Protein AF-A0A933WJ13-F1 (afdb_monomer)

Radius of gyration: 14.74 Å; Cα contacts (8 Å, |Δi|>4): 122; chains: 1; bounding box: 34×35×44 Å

Structure (mmCIF, N/CA/C/O backbone):
data_AF-A0A933WJ13-F1
#
_entry.id   AF-A0A933WJ13-F1
#
loop_
_atom_site.group_PDB
_atom_site.id
_atom_site.type_symbol
_atom_site.label_atom_id
_atom_site.label_alt_id
_atom_site.label_comp_id
_atom_site.label_asym_id
_atom_site.label_entity_id
_atom_site.label_seq_id
_atom_site.pdbx_PDB_ins_code
_atom_site.Cartn_x
_atom_site.Cartn_y
_atom_site.Cartn_z
_atom_site.occupancy
_atom_site.B_iso_or_equiv
_atom_site.auth_seq_id
_atom_site.auth_comp_id
_atom_site.auth_asym_id
_atom_site.auth_atom_id
_atom_site.pdbx_PDB_model_num
ATOM 1 N N 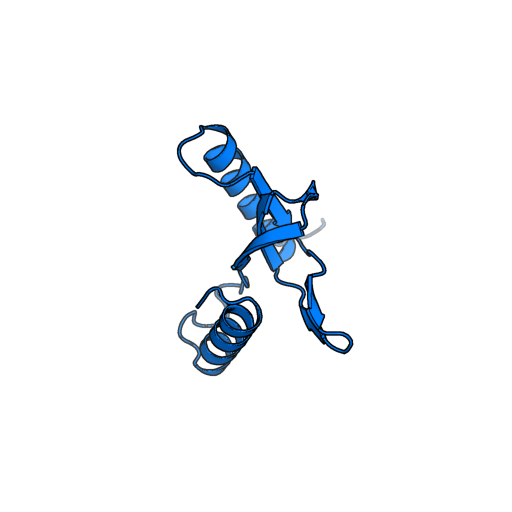. MET A 1 1 ? 8.595 21.247 -27.422 1.00 49.38 1 MET A N 1
ATOM 2 C CA . MET A 1 1 ? 7.440 20.596 -26.769 1.00 49.38 1 MET A CA 1
ATOM 3 C C . MET A 1 1 ? 7.985 19.646 -25.727 1.00 49.38 1 MET A C 1
ATOM 5 O O . MET A 1 1 ? 9.002 19.019 -25.996 1.00 49.38 1 MET A O 1
ATOM 9 N N . SER A 1 2 ? 7.370 19.595 -24.553 1.00 58.12 2 SER A N 1
ATOM 10 C CA . SER A 1 2 ? 7.754 18.668 -23.489 1.00 58.12 2 SER A CA 1
ATOM 11 C C . SER A 1 2 ? 7.231 17.272 -23.827 1.00 58.12 2 SER A C 1
ATOM 13 O O . SER A 1 2 ? 6.059 17.140 -24.168 1.00 58.12 2 SER A O 1
ATOM 15 N N . ASP A 1 3 ? 8.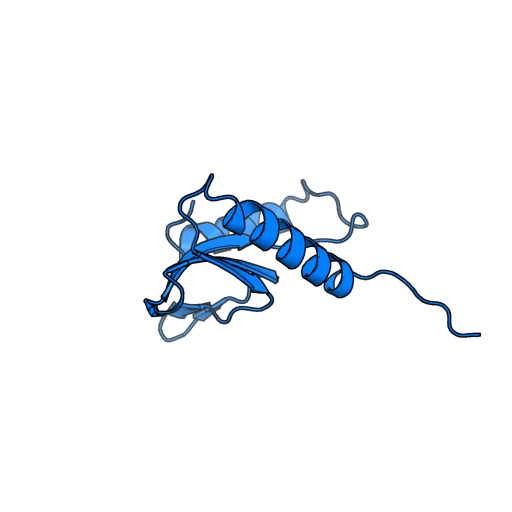084 16.255 -23.745 1.00 70.00 3 ASP A N 1
ATOM 16 C CA . ASP A 1 3 ? 7.677 14.851 -23.850 1.00 70.00 3 ASP A CA 1
ATOM 17 C C . ASP A 1 3 ? 7.191 14.384 -22.467 1.00 70.00 3 ASP A C 1
ATOM 19 O O . ASP A 1 3 ? 7.954 14.421 -21.499 1.00 70.00 3 ASP A O 1
ATOM 23 N N . VAL A 1 4 ? 5.909 14.029 -22.347 1.00 71.50 4 VAL A N 1
ATOM 24 C CA . VAL A 1 4 ? 5.309 13.555 -21.090 1.00 71.50 4 VAL A CA 1
ATOM 25 C C . VAL A 1 4 ? 5.328 12.034 -21.109 1.00 71.50 4 VAL A C 1
ATOM 27 O O . VAL A 1 4 ? 4.628 11.411 -21.905 1.00 71.50 4 VAL A O 1
ATOM 30 N N . LYS A 1 5 ? 6.129 11.434 -20.225 1.00 75.19 5 LYS A N 1
ATOM 31 C CA . LYS A 1 5 ? 6.232 9.979 -20.084 1.00 75.19 5 LYS A CA 1
ATOM 32 C C . LYS A 1 5 ? 5.629 9.522 -18.768 1.00 75.19 5 LYS A C 1
ATOM 34 O O . LYS A 1 5 ? 6.029 10.011 -17.710 1.00 75.19 5 LYS A O 1
ATOM 39 N N . ALA A 1 6 ? 4.748 8.529 -18.859 1.00 77.19 6 ALA A N 1
ATOM 40 C CA . ALA A 1 6 ? 4.248 7.823 -17.694 1.00 77.19 6 ALA A CA 1
ATOM 41 C C . ALA A 1 6 ? 5.398 7.132 -16.953 1.00 77.19 6 ALA A C 1
ATOM 43 O O . ALA A 1 6 ? 6.293 6.546 -17.567 1.00 77.19 6 ALA A O 1
ATOM 44 N N . ASN A 1 7 ? 5.376 7.215 -15.626 1.00 84.69 7 ASN A N 1
ATOM 45 C CA . ASN A 1 7 ? 6.368 6.597 -14.752 1.00 84.69 7 ASN A CA 1
ATOM 46 C C . ASN A 1 7 ? 5.688 5.864 -13.586 1.00 84.69 7 ASN A C 1
ATOM 48 O O . ASN A 1 7 ? 4.478 5.964 -13.383 1.00 84.69 7 ASN A O 1
ATOM 52 N N . GLU A 1 8 ? 6.480 5.129 -12.807 1.00 85.00 8 GLU A N 1
ATOM 53 C CA . GLU A 1 8 ? 5.990 4.330 -11.678 1.00 85.00 8 GLU A CA 1
ATOM 54 C C . GLU A 1 8 ? 5.241 5.171 -10.634 1.00 85.00 8 GLU A C 1
ATOM 56 O O . GLU A 1 8 ? 4.237 4.723 -10.089 1.00 85.00 8 GLU A O 1
ATOM 61 N N . ARG A 1 9 ? 5.656 6.427 -10.418 1.00 88.75 9 ARG A N 1
ATOM 62 C CA . ARG A 1 9 ? 5.025 7.341 -9.456 1.00 88.75 9 ARG A CA 1
ATOM 63 C C . ARG A 1 9 ? 3.651 7.816 -9.924 1.00 88.75 9 ARG A C 1
ATOM 65 O O . ARG A 1 9 ? 2.735 7.929 -9.113 1.00 88.75 9 ARG A O 1
ATOM 72 N N . GLU A 1 10 ? 3.500 8.081 -11.219 1.00 89.56 10 GLU A N 1
ATOM 73 C CA . GLU A 1 10 ? 2.200 8.400 -11.817 1.00 89.56 10 GLU A CA 1
ATOM 74 C C . GLU A 1 10 ? 1.248 7.203 -11.710 1.00 89.56 10 GLU A C 1
ATOM 76 O O . GLU A 1 10 ? 0.112 7.351 -11.256 1.00 89.56 10 GLU A O 1
ATOM 81 N N . PHE A 1 11 ? 1.739 6.000 -12.023 1.00 90.31 11 PHE A N 1
ATOM 82 C CA . PHE A 1 11 ? 0.958 4.774 -11.878 1.00 90.31 11 PHE A CA 1
ATOM 83 C C . PHE A 1 11 ? 0.564 4.499 -10.420 1.00 90.31 11 PHE A C 1
ATOM 85 O O . PHE A 1 11 ? -0.590 4.175 -10.148 1.00 90.31 11 PHE A O 1
ATOM 92 N N . MET A 1 12 ? 1.482 4.692 -9.471 1.00 93.75 12 MET A N 1
ATOM 93 C CA . MET A 1 12 ? 1.214 4.564 -8.038 1.00 93.75 12 MET A CA 1
ATOM 94 C C . MET A 1 12 ? 0.064 5.472 -7.593 1.00 93.75 12 MET A C 1
ATOM 96 O O . MET A 1 12 ? -0.854 5.015 -6.912 1.00 93.75 12 MET A O 1
ATOM 100 N N . GLY A 1 13 ? 0.079 6.744 -8.006 1.00 93.69 13 GLY A N 1
ATOM 101 C CA . GLY A 1 13 ? -0.998 7.687 -7.697 1.00 93.69 13 GLY A CA 1
ATOM 102 C C . GLY A 1 13 ? -2.348 7.222 -8.246 1.00 93.69 13 GLY A C 1
ATOM 103 O O . GLY A 1 13 ? -3.354 7.236 -7.532 1.00 93.69 13 GLY A O 1
ATOM 104 N N . GLN A 1 14 ? -2.357 6.730 -9.486 1.00 94.50 14 GLN A N 1
ATOM 105 C CA . GLN A 1 14 ? -3.561 6.195 -10.112 1.00 94.50 14 GLN A CA 1
ATOM 106 C C . GLN A 1 14 ? -4.086 4.941 -9.390 1.00 94.50 14 GLN A C 1
ATOM 108 O O . GLN A 1 14 ? -5.286 4.839 -9.124 1.00 94.50 14 GLN A O 1
ATOM 113 N N . ALA A 1 15 ? -3.198 4.020 -9.015 1.00 95.00 15 ALA A N 1
ATOM 114 C CA . ALA A 1 15 ? -3.542 2.803 -8.287 1.00 95.00 15 ALA A CA 1
ATOM 115 C C . ALA A 1 15 ? -4.124 3.104 -6.896 1.00 95.00 15 ALA A C 1
ATOM 117 O O . ALA A 1 15 ? -5.151 2.535 -6.526 1.00 95.00 15 ALA A O 1
ATOM 118 N N . VAL A 1 16 ? -3.537 4.048 -6.150 1.00 97.06 16 VAL A N 1
ATOM 119 C CA . VAL A 1 16 ? -4.087 4.512 -4.862 1.00 97.06 16 VAL A CA 1
ATOM 120 C C . VAL A 1 16 ? -5.490 5.093 -5.036 1.00 97.06 16 VAL A C 1
ATOM 122 O O . VAL A 1 16 ? -6.369 4.821 -4.215 1.00 97.06 16 VAL A O 1
ATOM 125 N N . SER A 1 17 ? -5.728 5.866 -6.100 1.00 97.38 17 SER A N 1
ATOM 126 C CA . SER A 1 17 ? -7.061 6.410 -6.380 1.00 97.38 17 SER A CA 1
ATOM 127 C C . SER A 1 17 ? -8.086 5.301 -6.623 1.00 97.38 17 SER A C 1
ATOM 129 O O . SER A 1 17 ? -9.170 5.343 -6.046 1.00 97.38 17 SER A O 1
ATOM 131 N N . TRP A 1 18 ? -7.752 4.298 -7.439 1.00 96.81 18 TRP A N 1
ATOM 132 C CA . TRP A 1 18 ? -8.653 3.175 -7.718 1.00 96.81 18 TRP A CA 1
ATOM 133 C C . TRP A 1 18 ? -8.929 2.321 -6.483 1.00 96.81 18 TRP A C 1
ATOM 135 O O . TRP A 1 18 ? -10.075 1.940 -6.242 1.00 96.81 18 TRP A O 1
ATOM 145 N N . LEU A 1 19 ? -7.900 2.047 -5.676 1.00 96.38 19 LEU A N 1
ATOM 146 C CA . LEU A 1 19 ? -8.052 1.305 -4.426 1.00 96.38 19 LEU A CA 1
ATOM 147 C C . LEU A 1 19 ? -9.008 2.025 -3.475 1.00 96.38 19 LEU A C 1
ATOM 149 O O . LEU A 1 19 ? -9.924 1.401 -2.951 1.00 96.38 19 LEU A O 1
ATOM 153 N N . ASN A 1 20 ? -8.847 3.335 -3.288 1.00 97.25 20 ASN A N 1
ATOM 154 C CA . ASN A 1 20 ? -9.732 4.098 -2.409 1.00 97.25 20 ASN A CA 1
ATOM 155 C C . ASN A 1 20 ? -11.162 4.207 -2.952 1.00 97.25 20 ASN A C 1
ATOM 157 O O . ASN A 1 20 ? -12.112 4.156 -2.172 1.00 97.25 20 ASN A O 1
ATOM 161 N N . GLU A 1 21 ? -11.343 4.283 -4.273 1.00 97.12 21 GLU A N 1
ATOM 162 C CA . GLU A 1 21 ? -12.674 4.194 -4.877 1.00 97.12 21 GLU A CA 1
ATOM 163 C C . GLU A 1 21 ? -13.330 2.841 -4.561 1.00 97.12 21 GLU A C 1
ATOM 165 O O . GLU A 1 21 ? -14.483 2.798 -4.132 1.00 97.12 21 GLU A O 1
ATOM 170 N N . ALA A 1 22 ? -12.598 1.734 -4.714 1.00 95.12 22 ALA A N 1
ATOM 171 C CA . ALA A 1 22 ? -13.089 0.399 -4.379 1.00 95.12 22 ALA A CA 1
ATOM 172 C C . ALA A 1 22 ? -13.409 0.257 -2.882 1.00 95.12 22 ALA A C 1
ATOM 174 O O . ALA A 1 22 ? -14.470 -0.258 -2.532 1.00 95.12 22 ALA A O 1
ATOM 175 N N . ILE A 1 23 ? -12.542 0.772 -2.007 1.00 95.88 23 ILE A N 1
ATOM 176 C CA . ILE A 1 23 ? -12.744 0.771 -0.554 1.00 95.88 23 ILE A CA 1
ATOM 177 C C . ILE A 1 23 ? -14.012 1.543 -0.173 1.00 95.88 23 ILE A C 1
ATOM 179 O O . ILE A 1 23 ? -14.828 1.048 0.605 1.00 95.88 23 ILE A O 1
ATOM 183 N N . SER A 1 24 ? -14.238 2.711 -0.782 1.00 95.81 24 SER A N 1
ATOM 184 C CA . SER A 1 24 ? -15.405 3.556 -0.492 1.00 95.81 24 SER A CA 1
ATOM 185 C C . SER A 1 24 ? -16.752 2.893 -0.805 1.00 95.81 24 SER A C 1
ATOM 187 O O . SER A 1 24 ? -17.772 3.270 -0.232 1.00 95.81 24 SER A O 1
ATOM 189 N N . LYS A 1 25 ? -16.764 1.870 -1.672 1.00 95.19 25 LYS A N 1
ATOM 190 C CA . LYS A 1 25 ? -17.966 1.088 -2.005 1.00 95.19 25 LYS A CA 1
ATOM 191 C C . LYS A 1 25 ? -18.372 0.123 -0.882 1.00 95.19 25 LYS A C 1
ATOM 193 O O . LYS A 1 25 ? -19.444 -0.470 -0.962 1.00 95.19 25 LYS A O 1
ATOM 198 N N . GLY A 1 26 ? -17.550 -0.031 0.162 1.00 87.50 26 GLY A N 1
ATOM 199 C CA . GLY A 1 26 ? -17.887 -0.765 1.387 1.00 87.50 26 GLY A CA 1
ATOM 200 C C . GLY A 1 26 ? -17.845 -2.290 1.263 1.00 87.50 26 GLY A C 1
ATOM 201 O O . GLY A 1 26 ? -18.327 -2.991 2.147 1.00 87.50 26 GLY A O 1
ATOM 202 N N . SER A 1 27 ? -17.273 -2.826 0.182 1.00 86.31 27 SER A N 1
ATOM 203 C CA . SER A 1 27 ? -17.169 -4.274 -0.050 1.00 86.31 27 SER A CA 1
ATOM 204 C C . SER A 1 27 ? -15.980 -4.938 0.653 1.00 86.31 27 SER A C 1
ATOM 206 O O . SER A 1 27 ? -15.813 -6.151 0.555 1.00 86.31 27 SER A O 1
ATOM 208 N N . CYS A 1 28 ? -15.125 -4.168 1.328 1.00 88.06 28 CYS A N 1
ATOM 209 C CA . CYS A 1 28 ? -13.930 -4.660 2.010 1.00 88.06 28 CYS A CA 1
ATOM 210 C C . CYS A 1 28 ? -13.745 -3.982 3.378 1.00 88.06 28 CYS A C 1
ATOM 212 O O . CYS A 1 28 ? -14.162 -2.837 3.543 1.00 88.06 28 CYS A O 1
ATOM 214 N N . PRO A 1 29 ? -13.080 -4.642 4.345 1.00 92.50 29 PRO A N 1
ATOM 215 C CA . PRO A 1 29 ? -12.904 -4.131 5.709 1.00 92.50 29 PRO A CA 1
ATOM 216 C C . PRO A 1 29 ? -11.784 -3.081 5.846 1.00 92.50 29 PRO A C 1
ATOM 218 O O . PRO A 1 29 ? -11.320 -2.820 6.953 1.00 92.50 29 PRO A O 1
ATOM 221 N N . PHE A 1 30 ? -11.288 -2.528 4.739 1.00 95.94 30 PHE A N 1
ATOM 222 C CA . PHE A 1 30 ? -10.162 -1.596 4.736 1.00 95.94 30 PHE A CA 1
ATOM 223 C C . PHE A 1 30 ? -10.649 -0.155 4.916 1.00 95.94 30 PHE A C 1
ATOM 225 O O . PHE A 1 30 ? -11.708 0.204 4.412 1.00 95.94 30 PHE A O 1
ATOM 232 N N . GLU A 1 31 ? -9.871 0.678 5.606 1.00 95.38 31 GLU A N 1
ATOM 233 C CA . GLU A 1 31 ? -10.175 2.104 5.783 1.00 95.38 31 GLU A CA 1
ATOM 234 C C . GLU A 1 31 ? -9.683 2.926 4.588 1.00 95.38 31 GLU A C 1
ATOM 236 O O . GLU A 1 31 ? -10.415 3.755 4.052 1.00 95.38 31 GLU A O 1
ATOM 241 N N . VAL A 1 32 ? -8.421 2.730 4.188 1.00 96.38 32 VAL A N 1
ATOM 242 C CA . VAL A 1 32 ? -7.755 3.575 3.187 1.00 96.38 32 VAL A CA 1
ATOM 243 C C . VAL A 1 32 ? -6.515 2.888 2.613 1.00 96.38 32 VAL A C 1
ATOM 245 O O . VAL A 1 32 ? -5.832 2.126 3.302 1.00 96.38 32 VAL A O 1
ATOM 248 N N . ALA A 1 33 ? -6.181 3.205 1.365 1.00 97.12 33 ALA A N 1
ATOM 249 C CA . ALA A 1 33 ? -4.869 2.957 0.775 1.00 97.12 33 ALA A CA 1
ATOM 250 C C . ALA A 1 33 ? -4.070 4.269 0.686 1.00 97.12 33 ALA A C 1
ATOM 252 O O . ALA A 1 33 ? -4.603 5.305 0.283 1.00 97.12 33 ALA A O 1
ATOM 253 N N . SER A 1 34 ? -2.787 4.244 1.043 1.00 95.50 34 SER A N 1
ATOM 254 C CA . SER A 1 34 ? -1.895 5.413 0.988 1.00 95.50 34 SER A CA 1
ATOM 255 C C . SER A 1 34 ? -0.580 5.075 0.302 1.00 95.50 34 SER A C 1
ATOM 257 O O . SER A 1 34 ? -0.057 3.989 0.527 1.00 95.50 34 SER A O 1
ATOM 259 N N . SER A 1 35 ? -0.001 6.014 -0.440 1.00 94.19 35 SER A N 1
ATOM 260 C CA . SER A 1 35 ? 1.347 5.858 -0.994 1.00 94.19 35 SER A CA 1
ATOM 261 C C . SER A 1 35 ? 2.447 6.230 0.005 1.00 94.19 35 SER A C 1
ATOM 263 O O . SER A 1 35 ? 2.225 7.106 0.846 1.00 94.19 35 SER A O 1
ATOM 265 N N . GLU A 1 36 ? 3.638 5.643 -0.154 1.00 82.19 36 GLU A N 1
ATOM 266 C CA . GLU A 1 36 ? 4.897 6.090 0.482 1.00 82.19 36 GLU A CA 1
ATOM 267 C C . GLU A 1 36 ? 4.827 6.132 2.023 1.00 82.19 36 GLU A C 1
ATOM 269 O O . GLU A 1 36 ? 5.336 7.041 2.685 1.00 82.19 36 GLU A O 1
ATOM 274 N N . ALA A 1 37 ? 4.127 5.167 2.621 1.00 86.31 37 ALA A N 1
ATOM 275 C CA . ALA A 1 37 ? 3.952 5.119 4.066 1.00 86.31 37 ALA A CA 1
ATOM 276 C C . ALA A 1 37 ? 5.239 4.664 4.771 1.00 86.31 37 ALA A C 1
ATOM 278 O O . ALA A 1 37 ? 5.784 3.607 4.470 1.00 86.31 37 ALA A O 1
ATOM 279 N N . SER A 1 38 ? 5.677 5.410 5.785 1.00 87.31 38 SER A N 1
ATOM 280 C CA . SER A 1 38 ? 6.776 4.995 6.664 1.00 87.31 38 SER A CA 1
ATOM 281 C C . SER A 1 38 ? 6.286 3.982 7.699 1.00 87.31 38 SER A C 1
ATOM 283 O O . SER A 1 38 ? 5.562 4.339 8.631 1.00 87.31 38 SER A O 1
ATOM 285 N N . LEU A 1 39 ? 6.712 2.726 7.582 1.00 84.06 39 LEU A N 1
ATOM 286 C CA . LEU A 1 39 ? 6.325 1.646 8.491 1.00 84.06 39 LEU A CA 1
ATOM 287 C C . LEU A 1 39 ? 7.489 1.257 9.388 1.00 84.06 39 LEU A C 1
ATOM 289 O O . LEU A 1 39 ? 8.412 0.552 8.976 1.00 84.06 39 LEU A O 1
ATOM 293 N N . LYS A 1 40 ? 7.444 1.706 10.640 1.00 85.94 40 LYS A N 1
ATOM 294 C CA . LYS A 1 40 ? 8.435 1.327 11.645 1.00 85.94 40 LYS A CA 1
ATOM 295 C C . LYS A 1 40 ? 8.160 -0.099 12.126 1.00 85.94 40 LYS A C 1
ATOM 297 O O . LYS A 1 40 ? 7.272 -0.318 12.940 1.00 85.94 40 LYS A O 1
ATOM 302 N N . VAL A 1 41 ? 8.934 -1.056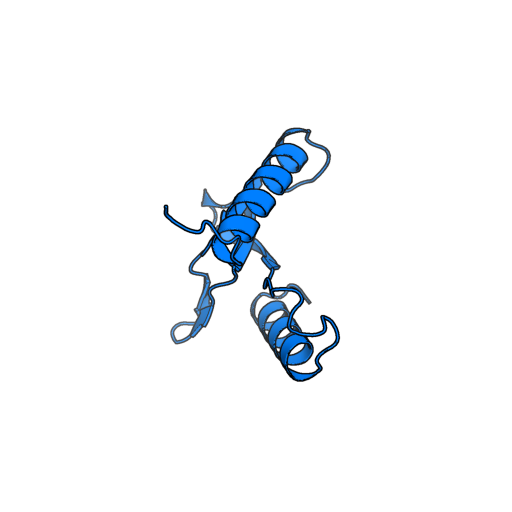 11.623 1.00 81.31 41 VAL A N 1
ATOM 303 C CA . VAL A 1 41 ? 8.815 -2.487 11.963 1.00 81.31 41 VAL A CA 1
ATOM 304 C C . VAL A 1 41 ? 9.669 -2.878 13.172 1.00 81.31 41 VAL A C 1
ATOM 306 O O . VAL A 1 41 ? 9.384 -3.864 13.840 1.00 81.31 41 VAL A O 1
ATOM 309 N N . SER A 1 42 ? 10.706 -2.104 13.500 1.00 84.19 42 SER A N 1
ATOM 310 C CA . SER A 1 42 ? 11.450 -2.246 14.757 1.00 84.19 42 SER A CA 1
ATOM 311 C C . SER A 1 42 ? 12.126 -0.931 15.153 1.00 84.19 42 SER A C 1
ATOM 313 O O . SER A 1 42 ? 12.022 0.080 14.457 1.00 84.19 42 SER A O 1
ATOM 315 N N . SER A 1 43 ? 12.850 -0.917 16.275 1.00 82.94 43 SER A N 1
ATOM 316 C CA . SER A 1 43 ? 13.653 0.245 16.682 1.00 82.94 43 SER A CA 1
ATOM 317 C C . SER A 1 43 ? 14.724 0.634 15.655 1.00 82.94 43 SER A C 1
ATOM 319 O O . SER A 1 43 ? 15.099 1.802 15.608 1.00 82.94 43 SER A O 1
ATOM 321 N N . GLN A 1 44 ? 15.180 -0.312 14.828 1.00 89.44 44 GLN A N 1
ATOM 322 C CA . GLN A 1 44 ? 16.269 -0.125 13.863 1.00 89.44 44 GLN A CA 1
ATOM 323 C C . GLN A 1 44 ? 15.830 -0.246 12.398 1.00 89.44 44 GLN A C 1
ATOM 325 O O . GLN A 1 44 ? 16.654 -0.070 11.504 1.00 89.44 44 GLN A O 1
ATOM 330 N N . LYS A 1 45 ? 14.559 -0.568 12.126 1.00 85.81 45 LYS A N 1
ATOM 331 C CA . LYS A 1 45 ? 14.093 -0.854 10.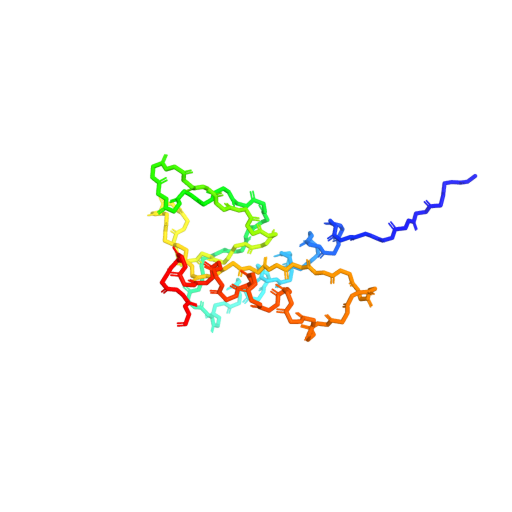767 1.00 85.81 45 LYS A CA 1
ATOM 332 C C . LYS A 1 45 ? 12.777 -0.147 10.459 1.00 85.81 45 LYS A C 1
ATOM 334 O O . LYS A 1 45 ? 11.783 -0.314 11.168 1.00 85.81 45 LYS A O 1
ATOM 339 N N . THR A 1 46 ? 12.788 0.573 9.344 1.00 88.62 46 THR A N 1
ATOM 340 C CA . THR A 1 46 ? 11.622 1.212 8.736 1.00 88.62 46 THR A CA 1
ATOM 341 C C . THR A 1 46 ? 11.506 0.724 7.298 1.00 88.62 46 THR A C 1
ATOM 343 O O . THR A 1 46 ? 12.500 0.707 6.574 1.00 88.62 46 THR A O 1
ATOM 346 N N . ASN A 1 47 ? 10.308 0.312 6.901 1.00 86.56 47 ASN A N 1
ATOM 347 C CA . ASN A 1 47 ? 9.974 -0.053 5.530 1.00 86.56 47 ASN A CA 1
ATOM 348 C C . ASN A 1 47 ? 9.167 1.074 4.873 1.00 86.56 47 ASN A C 1
ATOM 350 O O . ASN A 1 47 ? 8.481 1.827 5.563 1.00 86.56 47 ASN A O 1
ATOM 354 N N . PHE A 1 48 ? 9.228 1.137 3.546 1.00 89.62 48 PHE A N 1
ATOM 355 C CA . PHE A 1 48 ? 8.520 2.112 2.720 1.00 89.62 48 PHE A CA 1
ATOM 356 C C . PHE A 1 48 ? 7.928 1.376 1.513 1.00 89.62 48 PHE A C 1
ATOM 358 O O . PHE A 1 48 ? 8.586 1.303 0.480 1.00 89.62 48 PHE A O 1
ATOM 365 N N . PRO A 1 49 ? 6.774 0.700 1.656 1.00 90.94 49 PRO A N 1
ATOM 366 C CA . PRO A 1 49 ? 6.083 0.164 0.490 1.00 90.94 49 PRO A CA 1
ATOM 367 C C . PRO A 1 49 ? 5.569 1.313 -0.384 1.00 90.94 49 PRO A C 1
ATOM 369 O O . PRO A 1 49 ? 5.182 2.366 0.137 1.00 90.94 49 PRO A O 1
ATOM 372 N N . ASP A 1 50 ? 5.493 1.082 -1.694 1.00 93.00 50 ASP A N 1
ATOM 373 C CA . ASP A 1 50 ? 4.940 2.058 -2.639 1.00 93.00 50 ASP A CA 1
ATOM 374 C C . ASP A 1 50 ? 3.484 2.379 -2.290 1.00 93.00 50 ASP A C 1
ATOM 376 O O . ASP A 1 50 ? 3.088 3.544 -2.249 1.00 93.00 50 ASP A O 1
ATOM 380 N N . ILE A 1 51 ? 2.695 1.354 -1.946 1.00 95.75 51 ILE A N 1
ATOM 381 C CA . ILE A 1 51 ? 1.315 1.496 -1.463 1.00 95.75 51 ILE A CA 1
ATOM 382 C C . ILE A 1 51 ? 1.127 0.687 -0.177 1.00 95.75 51 ILE A C 1
ATOM 384 O O . ILE A 1 51 ? 1.502 -0.475 -0.106 1.00 95.75 51 ILE A O 1
ATOM 388 N N . GLN A 1 52 ? 0.480 1.266 0.830 1.00 96.56 52 GLN A N 1
ATOM 389 C CA . GLN A 1 52 ? 0.054 0.586 2.053 1.00 96.56 52 GLN A CA 1
ATOM 390 C C . GLN A 1 52 ? -1.472 0.588 2.162 1.00 96.56 52 GLN A C 1
ATOM 392 O O . GLN A 1 52 ? -2.096 1.648 2.090 1.00 96.56 52 GLN A O 1
ATOM 397 N N . ILE A 1 53 ? -2.060 -0.585 2.402 1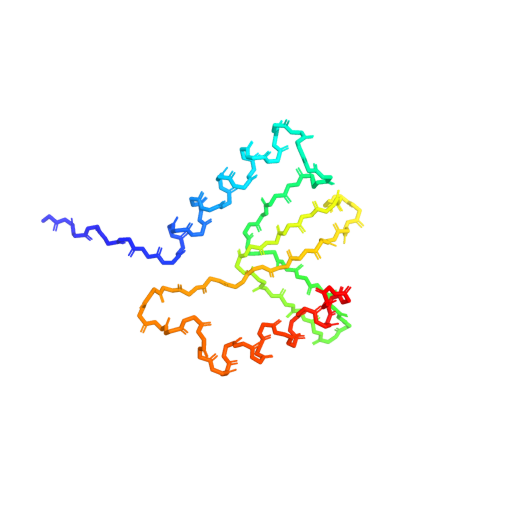.00 96.31 53 ILE A N 1
ATOM 398 C CA . ILE A 1 53 ? -3.485 -0.762 2.708 1.00 96.31 53 ILE A CA 1
ATOM 399 C C . ILE A 1 53 ? -3.668 -0.806 4.229 1.00 96.31 53 ILE A C 1
ATOM 401 O O . ILE A 1 53 ? -2.953 -1.533 4.924 1.00 96.31 53 ILE A O 1
ATOM 405 N N . TRP A 1 54 ? -4.616 -0.038 4.759 1.00 96.19 54 TRP A N 1
ATOM 406 C CA . TRP A 1 54 ? -4.863 0.093 6.197 1.00 96.19 54 TRP A CA 1
ATOM 407 C C . TRP A 1 54 ? -6.204 -0.515 6.604 1.00 96.19 54 TRP A C 1
ATOM 409 O O . TRP A 1 54 ? -7.213 -0.304 5.934 1.00 96.19 54 TRP A O 1
ATOM 419 N N . LEU A 1 55 ? -6.218 -1.215 7.741 1.00 95.38 55 LEU A N 1
ATOM 420 C CA . LEU A 1 55 ? -7.452 -1.563 8.457 1.00 95.38 55 LEU A CA 1
ATOM 421 C C . LEU A 1 55 ? -7.909 -0.389 9.324 1.00 95.38 55 LEU A C 1
ATOM 423 O O . LEU A 1 55 ? -9.094 -0.086 9.382 1.00 95.38 55 LEU A O 1
ATOM 427 N N . ASN A 1 56 ? -6.954 0.257 10.002 1.00 93.38 56 ASN A N 1
ATOM 428 C CA . ASN A 1 56 ? -7.179 1.466 10.785 1.00 93.38 56 ASN A CA 1
ATOM 429 C C . ASN A 1 56 ? -5.886 2.296 10.849 1.00 93.38 56 ASN A C 1
ATOM 431 O O . ASN A 1 56 ? -4.977 1.994 11.627 1.00 93.38 56 ASN A O 1
ATOM 435 N N . ARG A 1 57 ? -5.774 3.334 10.023 1.00 91.62 57 ARG A N 1
ATOM 436 C CA . ARG A 1 57 ? -4.599 4.201 9.927 1.00 91.62 57 ARG A CA 1
ATOM 437 C C . ARG A 1 57 ? -4.385 5.047 11.188 1.00 91.62 57 ARG A C 1
ATOM 439 O O . ARG A 1 57 ? -3.240 5.080 11.641 1.00 91.62 57 ARG A O 1
ATOM 446 N N . PRO A 1 58 ? -5.405 5.683 11.802 1.00 91.88 58 PRO A N 1
ATOM 447 C CA . PRO A 1 58 ? -5.229 6.388 13.075 1.00 91.88 58 PRO A CA 1
ATOM 448 C C . PRO A 1 58 ? -4.669 5.506 14.201 1.00 91.88 58 PRO A C 1
ATOM 450 O O . PRO A 1 58 ? -3.875 5.977 15.011 1.00 91.88 58 PRO 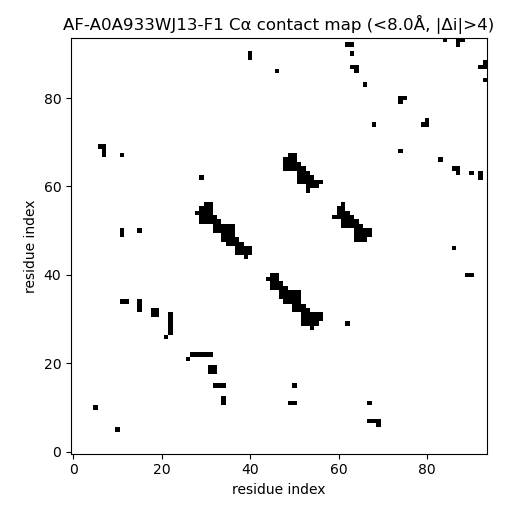A O 1
ATOM 453 N N . ALA A 1 59 ? -5.043 4.223 14.231 1.00 91.81 59 ALA A N 1
ATOM 454 C CA . ALA A 1 59 ? -4.543 3.244 15.196 1.00 91.81 59 ALA A CA 1
ATOM 455 C C . ALA A 1 59 ? -3.218 2.576 14.776 1.00 91.81 59 ALA A C 1
ATOM 457 O O . ALA A 1 59 ? -2.697 1.744 15.514 1.00 91.81 59 ALA A O 1
ATOM 458 N N . GLY A 1 60 ? -2.674 2.900 13.597 1.00 89.19 60 GLY A N 1
ATOM 459 C CA . GLY A 1 60 ? -1.453 2.283 13.068 1.00 89.19 60 GLY A CA 1
ATOM 460 C C . GLY A 1 60 ? -1.615 0.822 12.626 1.00 89.19 60 GLY A C 1
ATOM 461 O O . GLY A 1 60 ? -0.622 0.114 12.482 1.00 89.19 60 GLY A O 1
ATOM 462 N N . SER A 1 61 ? -2.846 0.358 12.400 1.00 91.62 61 SER A N 1
ATOM 463 C CA . SER A 1 61 ? -3.153 -1.007 11.968 1.00 91.62 61 SER A CA 1
ATOM 464 C C . SER A 1 61 ? -3.115 -1.125 10.440 1.00 91.62 61 SER A C 1
ATOM 466 O O . SER A 1 61 ? -4.076 -0.792 9.735 1.00 91.62 61 SER A O 1
ATOM 468 N N . GLY A 1 62 ? -1.972 -1.577 9.923 1.00 91.25 62 GLY A N 1
ATOM 469 C CA . GLY A 1 62 ? -1.786 -1.921 8.513 1.00 91.25 62 GLY A CA 1
ATOM 470 C C . GLY A 1 62 ? -2.311 -3.321 8.182 1.00 91.25 62 GLY A C 1
ATOM 471 O O . GLY A 1 62 ? -2.310 -4.201 9.036 1.00 91.25 62 GLY A O 1
ATOM 472 N N . PHE A 1 63 ? -2.744 -3.521 6.936 1.00 92.56 63 PHE A N 1
ATOM 473 C CA . PHE A 1 63 ? -3.077 -4.836 6.385 1.00 92.56 63 PHE A CA 1
ATOM 474 C C . PHE A 1 63 ? -1.909 -5.401 5.570 1.00 92.56 63 PHE A C 1
ATOM 476 O O . PHE A 1 63 ? -1.269 -6.361 5.979 1.00 92.56 63 PHE A O 1
ATOM 483 N N . CYS A 1 64 ? -1.592 -4.773 4.434 1.00 91.62 64 CYS A N 1
ATOM 484 C CA . CYS A 1 64 ? -0.510 -5.208 3.554 1.00 91.62 64 CYS A CA 1
ATOM 485 C C . CYS A 1 64 ? 0.108 -4.035 2.783 1.00 91.62 64 CYS A C 1
ATOM 487 O O . CYS A 1 64 ? -0.560 -3.034 2.512 1.00 91.62 64 CYS A O 1
ATOM 489 N N . GLY A 1 65 ? 1.375 -4.194 2.407 1.00 92.62 65 GLY A N 1
ATOM 490 C CA . GLY A 1 65 ? 2.132 -3.257 1.587 1.00 92.62 65 GLY A CA 1
ATOM 491 C C . GLY A 1 65 ? 2.351 -3.848 0.199 1.00 92.62 65 GLY A C 1
ATOM 492 O O . GLY A 1 65 ? 2.629 -5.040 0.077 1.00 92.62 65 GLY A O 1
ATOM 493 N N . TRP A 1 66 ? 2.189 -3.035 -0.836 1.00 93.31 66 TRP A N 1
ATOM 494 C CA . TRP A 1 66 ? 2.430 -3.393 -2.228 1.00 93.31 66 TRP A CA 1
ATOM 495 C C . TRP A 1 66 ? 3.694 -2.695 -2.713 1.00 93.31 66 TRP A C 1
ATOM 497 O O . TRP A 1 66 ? 3.902 -1.512 -2.445 1.00 93.31 66 TRP A O 1
ATOM 507 N N . GLU A 1 67 ? 4.505 -3.450 -3.443 1.00 89.69 67 GLU A N 1
ATOM 508 C CA . GLU A 1 67 ? 5.651 -2.949 -4.190 1.00 89.69 67 GLU A CA 1
ATOM 509 C C . GLU A 1 67 ? 5.273 -2.944 -5.672 1.00 89.69 67 GLU A C 1
ATOM 511 O O . GLU A 1 67 ? 4.860 -3.971 -6.218 1.00 89.69 67 GLU A O 1
ATOM 516 N N . LEU A 1 68 ? 5.392 -1.795 -6.320 1.00 86.62 68 LEU A N 1
ATOM 517 C CA . LEU A 1 68 ? 5.142 -1.628 -7.738 1.00 86.62 68 LEU A CA 1
ATOM 518 C C . LEU A 1 68 ? 6.452 -1.781 -8.505 1.00 86.62 68 LEU A C 1
ATOM 520 O O . LEU A 1 68 ? 7.541 -1.469 -8.021 1.00 86.62 68 LEU A O 1
ATOM 524 N N . LYS A 1 69 ? 6.340 -2.302 -9.724 1.00 79.00 69 LYS A N 1
ATOM 525 C CA . LYS A 1 69 ? 7.434 -2.356 -10.687 1.00 79.00 69 LYS A CA 1
ATOM 526 C C . LYS A 1 69 ? 6.872 -2.041 -12.060 1.00 79.00 69 LYS A C 1
ATOM 528 O O . LYS A 1 69 ? 5.831 -2.574 -12.451 1.00 79.00 69 LYS A O 1
ATOM 533 N N . THR A 1 70 ? 7.550 -1.172 -12.801 1.00 70.44 70 THR A N 1
ATOM 534 C CA . THR A 1 70 ? 7.253 -1.010 -14.230 1.00 70.44 70 THR A CA 1
ATOM 535 C C . THR A 1 70 ? 7.436 -2.341 -14.981 1.00 70.44 70 THR A C 1
ATOM 537 O O . THR A 1 70 ? 8.305 -3.138 -14.622 1.00 70.44 70 THR A O 1
ATOM 540 N N . PRO A 1 71 ? 6.679 -2.589 -16.067 1.00 64.81 71 PRO A N 1
ATOM 541 C CA . PRO A 1 71 ? 6.734 -3.842 -16.832 1.00 64.81 71 PRO A CA 1
ATOM 542 C C . PRO A 1 71 ? 8.062 -4.089 -17.577 1.00 64.81 71 PRO A C 1
ATOM 544 O O . PRO A 1 71 ? 8.165 -5.035 -18.351 1.00 64.81 71 PRO A O 1
ATOM 547 N N . ALA A 1 72 ? 9.084 -3.256 -17.361 1.00 65.25 72 ALA A N 1
ATOM 548 C CA . ALA A 1 72 ? 10.445 -3.531 -17.810 1.00 65.25 72 ALA A CA 1
ATOM 549 C C . ALA A 1 72 ? 11.091 -4.698 -17.038 1.00 65.25 72 ALA A C 1
ATOM 551 O O . ALA A 1 72 ? 12.032 -5.309 -17.546 1.00 65.25 72 ALA A O 1
ATOM 552 N N . THR A 1 73 ? 10.573 -5.022 -15.847 1.00 63.19 73 THR A N 1
ATOM 553 C CA . THR A 1 73 ? 11.043 -6.136 -15.019 1.00 63.19 73 THR A CA 1
ATOM 554 C C . THR A 1 73 ? 9.952 -7.206 -14.909 1.00 63.19 73 THR A C 1
ATOM 556 O O . THR A 1 73 ? 8.815 -6.870 -14.568 1.00 63.19 73 THR A O 1
ATOM 559 N N . PRO A 1 74 ? 10.254 -8.488 -15.192 1.00 70.69 74 PRO A N 1
ATOM 560 C CA . PRO A 1 74 ? 9.299 -9.579 -15.019 1.00 70.69 74 PRO A CA 1
ATOM 561 C C . PRO A 1 74 ? 8.767 -9.651 -13.580 1.00 70.69 74 PRO A C 1
ATOM 563 O O . PRO A 1 74 ? 9.532 -9.574 -12.621 1.00 70.69 74 PRO A O 1
ATOM 566 N N . ALA A 1 75 ? 7.450 -9.810 -13.420 1.00 68.44 75 ALA A N 1
ATOM 567 C CA . ALA A 1 75 ? 6.807 -9.872 -12.101 1.00 68.44 75 ALA A CA 1
ATOM 568 C C . ALA A 1 75 ? 7.194 -11.127 -11.290 1.00 68.44 75 ALA A C 1
ATOM 570 O O . ALA A 1 75 ? 6.988 -11.173 -10.080 1.00 68.44 75 ALA A O 1
ATOM 571 N N . ASP A 1 76 ? 7.746 -12.139 -11.954 1.00 74.12 76 ASP A N 1
ATOM 572 C CA . ASP A 1 76 ? 8.231 -13.396 -11.388 1.00 74.12 76 ASP A CA 1
ATOM 573 C C . ASP A 1 76 ? 9.746 -13.398 -11.126 1.00 74.12 76 ASP A C 1
ATOM 575 O O . ASP A 1 76 ? 10.330 -14.439 -10.813 1.00 74.12 76 ASP A O 1
ATOM 579 N N . GLU A 1 77 ? 10.404 -12.240 -11.230 1.00 82.56 77 GLU A N 1
ATOM 580 C CA . GLU A 1 77 ? 11.828 -12.140 -10.947 1.00 82.56 77 GLU A CA 1
ATOM 581 C C . GLU A 1 77 ? 12.108 -12.510 -9.482 1.00 82.56 77 GLU A C 1
ATOM 583 O O . GLU A 1 77 ? 11.610 -11.895 -8.535 1.00 82.56 77 GLU A O 1
ATOM 588 N N . LYS A 1 78 ? 12.924 -13.550 -9.293 1.00 84.38 78 LYS A N 1
ATOM 589 C CA . LYS A 1 78 ? 13.132 -14.205 -7.997 1.00 84.38 78 LYS A CA 1
ATOM 590 C C . LYS A 1 78 ? 13.570 -13.240 -6.890 1.00 84.38 78 LYS A C 1
ATOM 592 O O . LYS A 1 78 ? 13.060 -13.339 -5.777 1.00 84.38 78 LYS A O 1
ATOM 597 N N . THR A 1 79 ? 14.470 -12.302 -7.188 1.00 84.31 79 THR A N 1
ATOM 598 C CA . THR A 1 79 ? 14.977 -11.333 -6.202 1.00 84.31 79 THR A CA 1
ATOM 599 C C . THR A 1 79 ? 13.863 -10.422 -5.689 1.00 84.31 79 THR A C 1
ATOM 601 O O . THR A 1 79 ? 13.793 -10.139 -4.493 1.00 84.31 79 THR A O 1
ATOM 604 N N . LEU A 1 80 ? 12.958 -9.994 -6.576 1.00 78.50 80 LEU A N 1
ATOM 605 C CA . LEU A 1 80 ? 11.815 -9.152 -6.224 1.00 78.50 80 LEU A CA 1
ATOM 606 C C . LEU A 1 80 ? 10.785 -9.914 -5.391 1.00 78.50 80 LEU A C 1
ATOM 608 O O . LEU A 1 80 ? 10.289 -9.381 -4.398 1.00 78.50 80 LEU A O 1
ATOM 612 N N . LEU A 1 81 ? 10.506 -11.170 -5.747 1.00 84.75 81 LEU A N 1
ATOM 613 C CA . LEU A 1 81 ? 9.605 -12.029 -4.977 1.00 84.75 81 LEU A CA 1
ATOM 614 C C . LEU A 1 81 ? 10.146 -12.310 -3.569 1.00 84.75 81 LEU A C 1
ATOM 616 O O . LEU A 1 81 ? 9.400 -12.242 -2.590 1.00 84.75 81 LEU A O 1
ATOM 620 N N . GLU A 1 82 ? 11.444 -12.594 -3.446 1.00 88.81 82 GLU A N 1
ATOM 621 C CA . GLU A 1 82 ? 12.100 -12.803 -2.152 1.00 88.81 82 GLU A CA 1
ATOM 622 C C . GLU A 1 82 ? 12.061 -11.535 -1.288 1.00 88.81 82 GLU A C 1
ATOM 624 O O . GLU A 1 82 ? 11.803 -11.620 -0.081 1.00 88.81 82 GLU A O 1
ATOM 629 N N . ASP A 1 83 ? 12.245 -10.355 -1.890 1.00 84.12 83 ASP A N 1
ATOM 630 C CA . ASP A 1 83 ? 12.165 -9.085 -1.171 1.00 84.12 83 ASP A CA 1
ATOM 631 C C . ASP A 1 83 ? 10.737 -8.755 -0.713 1.00 84.12 83 ASP A C 1
ATOM 633 O O . ASP A 1 83 ? 10.528 -8.360 0.440 1.00 84.12 83 ASP A O 1
ATOM 637 N N . ALA A 1 84 ? 9.742 -8.988 -1.574 1.00 81.25 84 ALA A N 1
ATOM 638 C CA . ALA A 1 84 ? 8.329 -8.827 -1.245 1.00 81.25 84 ALA A CA 1
ATOM 639 C C . ALA A 1 84 ? 7.909 -9.765 -0.101 1.00 81.25 84 ALA A C 1
ATOM 641 O O . ALA A 1 84 ? 7.338 -9.314 0.895 1.00 81.25 84 ALA A O 1
ATOM 642 N N . ALA A 1 85 ? 8.279 -11.048 -0.172 1.00 85.25 85 ALA A N 1
ATOM 643 C CA . ALA A 1 85 ? 8.001 -12.020 0.887 1.00 85.25 85 ALA A CA 1
ATOM 644 C C . ALA A 1 85 ? 8.684 -11.642 2.213 1.00 85.25 85 ALA A C 1
ATOM 646 O O . ALA A 1 85 ? 8.095 -11.752 3.290 1.00 85.25 85 ALA A O 1
ATOM 647 N N . ARG A 1 86 ? 9.927 -11.148 2.159 1.00 86.12 86 ARG A N 1
ATOM 648 C CA . ARG A 1 86 ? 10.650 -10.643 3.337 1.00 86.12 86 ARG A CA 1
ATOM 649 C C . ARG A 1 86 ? 9.937 -9.445 3.974 1.00 86.12 86 ARG A C 1
ATOM 651 O O . ARG A 1 86 ? 9.921 -9.342 5.203 1.00 86.12 86 ARG A O 1
ATOM 658 N N . LYS A 1 87 ? 9.374 -8.537 3.170 1.00 80.44 87 LYS A N 1
ATOM 659 C CA . LYS A 1 87 ? 8.585 -7.389 3.646 1.00 80.44 87 LYS A CA 1
ATOM 660 C C . LYS A 1 87 ? 7.272 -7.848 4.293 1.00 80.44 87 LYS A C 1
ATOM 662 O O . LYS A 1 87 ? 6.994 -7.396 5.400 1.00 80.44 87 LYS A O 1
ATOM 667 N N . ALA A 1 88 ? 6.542 -8.778 3.674 1.00 83.19 88 ALA A N 1
ATOM 668 C CA . ALA A 1 88 ? 5.291 -9.332 4.207 1.00 83.19 88 ALA A CA 1
ATOM 669 C C . ALA A 1 88 ? 5.482 -10.001 5.581 1.00 83.19 88 ALA A C 1
ATOM 671 O O . ALA A 1 88 ? 4.827 -9.615 6.550 1.00 83.19 88 ALA A O 1
ATOM 672 N N . ARG A 1 89 ? 6.479 -10.889 5.709 1.00 83.8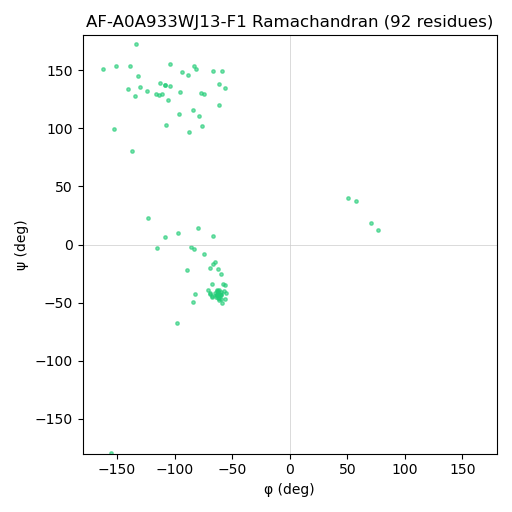8 89 ARG A N 1
ATOM 673 C CA . ARG A 1 89 ? 6.843 -11.530 6.990 1.00 83.88 89 ARG A CA 1
ATOM 674 C C . ARG A 1 89 ? 7.189 -10.524 8.080 1.00 83.88 89 ARG A C 1
ATOM 676 O O . ARG A 1 89 ? 6.814 -10.693 9.232 1.00 83.88 89 ARG A O 1
ATOM 683 N N . ALA A 1 90 ? 7.900 -9.450 7.728 1.00 75.62 90 ALA A N 1
ATOM 684 C CA . ALA A 1 90 ? 8.256 -8.404 8.688 1.00 75.62 90 ALA A CA 1
ATOM 685 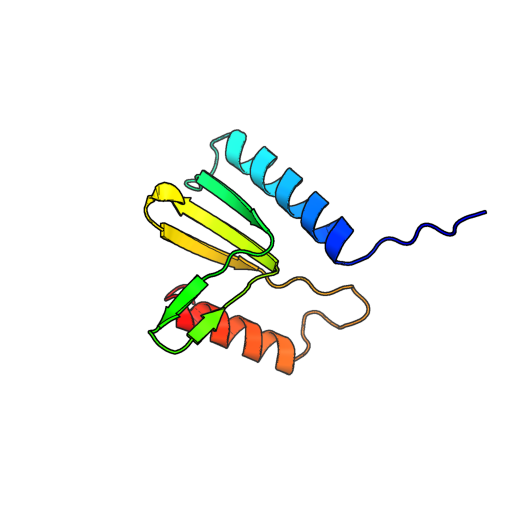C C . ALA A 1 90 ? 7.035 -7.650 9.244 1.00 75.62 90 ALA A C 1
ATOM 687 O O . ALA A 1 90 ? 7.171 -6.941 10.240 1.00 75.62 90 ALA A O 1
ATOM 688 N N . MET A 1 91 ? 5.874 -7.782 8.604 1.00 72.88 91 MET A N 1
ATOM 689 C CA . MET A 1 91 ? 4.614 -7.180 9.025 1.00 72.88 91 MET A CA 1
ATOM 690 C C . MET A 1 91 ? 3.611 -8.206 9.574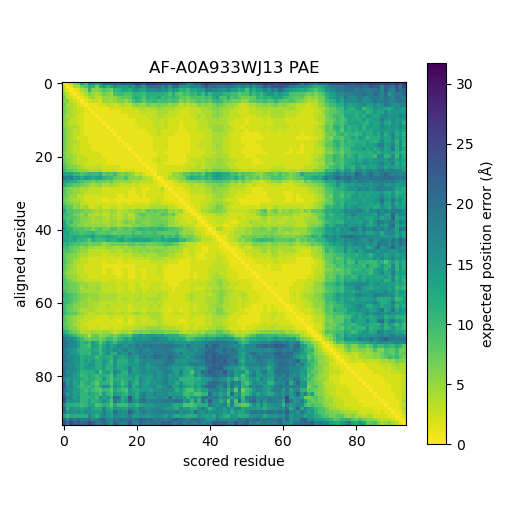 1.00 72.88 91 MET A C 1
ATOM 692 O O . MET A 1 91 ? 2.481 -7.819 9.852 1.00 72.88 91 MET A O 1
ATOM 696 N N . ASN A 1 92 ? 3.995 -9.482 9.737 1.00 73.44 92 ASN A N 1
ATOM 697 C CA . ASN A 1 92 ? 3.075 -10.596 10.025 1.00 73.44 92 ASN A CA 1
ATOM 698 C C . ASN A 1 92 ? 1.887 -10.646 9.042 1.00 73.44 92 ASN A C 1
ATOM 700 O O . ASN A 1 92 ? 0.741 -10.837 9.448 1.00 73.44 92 ASN A O 1
ATOM 704 N N . ALA A 1 93 ? 2.170 -10.393 7.764 1.00 61.31 93 ALA A N 1
ATOM 705 C CA . ALA A 1 93 ? 1.191 -10.327 6.683 1.00 61.31 93 ALA A CA 1
ATOM 706 C C . ALA A 1 93 ? 1.520 -11.318 5.547 1.00 61.31 93 ALA A C 1
ATOM 708 O O . ALA A 1 93 ? 1.150 -11.065 4.400 1.00 61.31 93 ALA A O 1
ATOM 709 N N . ASP A 1 94 ? 2.290 -12.372 5.846 1.00 55.69 94 ASP A N 1
ATOM 710 C CA . ASP A 1 94 ? 2.606 -13.475 4.928 1.00 55.69 94 ASP A CA 1
ATOM 711 C C . ASP A 1 94 ? 1.545 -14.587 4.909 1.00 55.69 94 ASP A C 1
ATOM 713 O O . ASP A 1 94 ? 0.790 -14.731 5.898 1.00 55.69 94 ASP A O 1
#

Foldseek 3Di:
DDDDDDDPLNVLVVVQVVVQVVVVVVPDLWDGKDAQDWAPLDPPDTDTARIWIANDVVVPHTAAGHHDDDPVDDPVPPVVVVVRVVRCVSNVND

pLDDT: mean 85.72, std 10.5, range [49.38, 97.38]

Solvent-accessible surface area (backbone atoms only — not comparable to full-atom values): 5726 Å² total; per-residue (Å²): 134,88,86,87,74,90,47,63,68,59,51,50,54,52,50,36,52,51,49,37,55,53,35,73,70,64,84,49,85,46,67,48,46,43,65,68,43,82,42,74,69,49,100,88,41,71,47,68,35,53,34,33,35,18,51,34,66,96,78,68,36,68,57,53,66,42,80,81,74,58,87,91,51,68,90,78,40,63,71,60,50,53,51,51,52,53,53,27,53,64,66,78,50,109

Secondary structure (DSSP, 8-state):
-------HHHHHHHHHHHHHHHHHTTSSS--EEEES--EE-SSS-EE--SEEEEEETTTTEEEEEE----TTS-TT-HHHHHHHHHHHHTTT--

Nearest PDB structures (foldseek):
  7lo5-assembly1_B  TM=7.679E-01  e=8.763E-02  Deinococcus wulumuqiensis
  7lo5-assembly1_A  TM=7.688E-01  e=8.763E-02  Deinococcus wulumuqiensis
  7lvv-assembly1_B  TM=7.676E-01  e=4.591E-01  Deinococcus wulumuqiensis
  1wdj-assembly1_B  TM=5.901E-01  e=1.445E+00  Thermus thermophilus
  1wdj-assembly1_C  TM=5.184E-01  e=1.540E+00  Thermus thermophilus

Mean predicted aligned error: 8.11 Å

Sequence (94 aa):
MSDVKANEREFMGQAVSWLNEAISKGSCPFEVASSEASLKVSSQKTNFPDIQIWLNRPAGSGFCGWELKTPATPADEKTLLEDAARKARAMNAD